Protein AF-A0A954Y787-F1 (afdb_monomer_lite)

Foldseek 3Di:
DPADDDPVLVVVLVVLLVLLVVQLQVCQVVCVVVVDDSCRSCVSCVVVQVLQACPDVVVVHVNHDVRSVVSSLVSNCVRHVRSSVVSVVSCVVVVCVRDPDNPLVVLLVVLVVQLVVLVVVCVVCDPVLVDPVDCSVVSNVVSVVSQVPPVHSVLSVVQVVCVVVVHDSPD

Radius of gyration: 19.46 Å; chains: 1; bounding box: 50×47×38 Å

Structure (mmCIF, N/CA/C/O backbone):
data_AF-A0A954Y787-F1
#
_entry.id   AF-A0A954Y787-F1
#
loop_
_atom_site.group_PDB
_atom_site.id
_atom_site.type_symbol
_atom_site.label_atom_id
_atom_site.label_alt_id
_atom_site.label_comp_id
_atom_site.label_asym_id
_atom_site.label_entity_id
_atom_site.label_seq_id
_atom_site.pdbx_PDB_ins_code
_atom_site.Cartn_x
_atom_site.Cartn_y
_atom_site.Cartn_z
_atom_site.occupancy
_atom_site.B_iso_or_equiv
_atom_site.auth_seq_id
_atom_site.auth_comp_id
_atom_site.auth_asym_id
_atom_site.auth_atom_id
_atom_site.pdbx_PDB_model_num
ATOM 1 N N . MET A 1 1 ? 2.857 -22.193 7.323 1.00 50.22 1 MET A N 1
ATOM 2 C CA . MET A 1 1 ? 1.969 -21.018 7.453 1.00 50.22 1 MET A CA 1
ATOM 3 C C . MET A 1 1 ? 2.844 -19.819 7.802 1.00 50.22 1 MET A C 1
ATOM 5 O O . MET A 1 1 ? 3.524 -19.881 8.818 1.00 50.22 1 MET A O 1
ATOM 9 N N . LEU A 1 2 ? 2.935 -18.809 6.926 1.00 75.19 2 LEU A N 1
ATOM 10 C CA . LEU A 1 2 ? 3.875 -17.676 7.073 1.00 75.19 2 LEU A CA 1
ATOM 11 C C . LEU A 1 2 ? 3.546 -16.753 8.261 1.00 75.19 2 LEU A C 1
ATOM 13 O O . LEU A 1 2 ? 4.434 -16.097 8.799 1.00 75.19 2 LEU A O 1
ATOM 17 N N . TYR A 1 3 ? 2.294 -16.756 8.721 1.00 86.50 3 TYR A N 1
ATOM 18 C CA . TYR A 1 3 ? 1.813 -15.914 9.813 1.00 86.50 3 TYR A CA 1
ATOM 19 C C . TYR A 1 3 ? 1.244 -16.779 10.942 1.00 86.50 3 TYR A C 1
ATOM 21 O O . TYR A 1 3 ? 0.496 -17.719 10.685 1.00 86.50 3 TYR A O 1
ATOM 29 N N . ARG A 1 4 ? 1.591 -16.459 12.194 1.00 91.12 4 ARG A N 1
ATOM 30 C CA . ARG A 1 4 ? 0.893 -16.973 13.383 1.00 91.12 4 ARG A CA 1
ATOM 31 C C . ARG A 1 4 ? -0.220 -15.988 13.723 1.00 91.12 4 ARG A C 1
ATOM 33 O O . ARG A 1 4 ? 0.092 -14.853 14.082 1.00 91.12 4 ARG A O 1
ATOM 40 N N . LEU A 1 5 ? -1.467 -16.415 13.554 1.00 94.06 5 LEU A N 1
ATOM 41 C CA . LEU A 1 5 ? -2.671 -15.601 13.719 1.00 94.06 5 LEU A CA 1
ATOM 42 C C . LEU A 1 5 ? -3.582 -16.229 14.779 1.00 94.06 5 LEU A C 1
ATOM 44 O O . LEU A 1 5 ? -3.581 -17.452 14.932 1.00 94.06 5 LEU A O 1
ATOM 48 N N . SER A 1 6 ? -4.339 -15.402 15.503 1.00 95.50 6 SER A N 1
ATOM 49 C CA . SER A 1 6 ? -5.490 -15.884 16.278 1.00 95.50 6 SER A CA 1
ATOM 50 C C . SER A 1 6 ? -6.622 -16.327 15.344 1.00 95.50 6 SER A C 1
ATOM 52 O O . SER A 1 6 ? -6.582 -16.056 14.144 1.00 95.50 6 SER A O 1
ATOM 54 N N . GLU A 1 7 ? -7.643 -16.980 15.893 1.00 94.38 7 GLU A N 1
ATOM 55 C CA . GLU A 1 7 ? -8.829 -17.408 15.140 1.00 94.38 7 GLU A CA 1
ATOM 56 C C . GLU A 1 7 ? -9.536 -16.215 14.471 1.00 94.38 7 GLU A C 1
ATOM 58 O O . GLU A 1 7 ? -9.658 -16.187 13.254 1.00 94.38 7 GLU A O 1
ATOM 63 N N . GLU A 1 8 ? -9.814 -15.142 15.220 1.00 93.12 8 GLU A N 1
ATOM 64 C CA . GLU A 1 8 ? -10.396 -13.894 14.687 1.00 93.12 8 GLU A CA 1
ATOM 65 C C . GLU A 1 8 ? -9.565 -13.276 13.539 1.00 93.12 8 GLU A C 1
ATOM 67 O O . GLU A 1 8 ? -10.086 -12.767 12.539 1.00 93.12 8 GLU A O 1
ATOM 72 N N . GLN A 1 9 ? -8.237 -13.317 13.661 1.00 95.56 9 GLN A N 1
ATOM 73 C CA . GLN A 1 9 ? -7.337 -12.808 12.626 1.00 95.56 9 GLN A CA 1
ATOM 74 C C . GLN A 1 9 ? -7.332 -13.713 11.390 1.00 95.56 9 GLN A C 1
ATOM 76 O O . GLN A 1 9 ? -7.243 -13.216 10.267 1.00 95.56 9 GLN A O 1
ATOM 81 N N . ALA A 1 10 ? -7.429 -15.029 11.584 1.00 95.69 10 ALA A N 1
ATOM 82 C CA . ALA A 1 10 ? -7.554 -15.990 10.498 1.00 95.69 10 ALA A CA 1
ATOM 83 C C . ALA A 1 10 ? -8.895 -15.832 9.766 1.00 95.69 10 ALA A C 1
ATOM 85 O O . ALA A 1 10 ? -8.898 -15.840 8.536 1.00 95.69 10 ALA A O 1
ATOM 86 N N . ASP A 1 11 ? -9.989 -15.576 10.486 1.00 96.81 11 ASP A N 1
ATOM 87 C CA . ASP A 1 11 ? -11.309 -15.299 9.907 1.00 96.81 11 ASP A CA 1
ATOM 88 C C . ASP A 1 11 ? -11.295 -14.038 9.041 1.00 96.81 11 ASP A C 1
ATOM 90 O O . ASP A 1 11 ? -11.878 -14.006 7.958 1.00 96.81 11 ASP A O 1
ATOM 94 N N . THR A 1 12 ? -10.553 -13.008 9.458 1.00 97.38 12 THR A N 1
ATOM 95 C CA . THR A 1 12 ? -10.358 -11.796 8.646 1.00 97.38 12 THR A CA 1
ATOM 96 C C . THR A 1 12 ? -9.675 -12.114 7.310 1.00 97.38 12 THR A C 1
ATOM 98 O O . THR A 1 12 ? -10.088 -11.611 6.263 1.00 97.38 12 THR A O 1
ATOM 101 N N . VAL A 1 13 ? -8.650 -12.973 7.318 1.00 97.75 13 VAL A N 1
ATOM 102 C CA . VAL A 1 13 ? -7.967 -13.418 6.089 1.00 97.75 13 VAL A CA 1
ATOM 103 C C . VAL A 1 13 ? -8.869 -14.333 5.255 1.00 97.75 13 VAL A C 1
ATOM 105 O O . VAL A 1 13 ? -8.866 -14.242 4.030 1.00 97.75 13 VAL A O 1
ATOM 108 N N . ALA A 1 14 ? -9.670 -15.189 5.891 1.00 97.81 14 ALA A N 1
ATOM 109 C CA . ALA A 1 14 ? -10.641 -16.037 5.206 1.00 97.81 14 ALA A CA 1
ATOM 110 C C . ALA A 1 14 ? -11.724 -15.202 4.506 1.00 97.81 14 ALA A C 1
ATOM 112 O O . ALA A 1 14 ? -12.057 -15.471 3.356 1.00 97.81 14 ALA A O 1
ATOM 113 N N . HIS A 1 15 ? -12.207 -14.136 5.141 1.00 98.25 15 HIS A N 1
ATOM 114 C CA . HIS A 1 15 ? -13.143 -13.209 4.514 1.00 98.25 15 HIS A CA 1
ATOM 115 C C . HIS A 1 15 ? -12.508 -12.491 3.311 1.00 98.25 15 HIS A C 1
ATOM 117 O O . HIS A 1 15 ? -13.131 -12.397 2.254 1.00 98.25 15 HIS A O 1
ATOM 123 N N . ALA A 1 16 ? -11.242 -12.066 3.421 1.00 98.31 16 ALA A N 1
ATOM 124 C CA . ALA A 1 16 ? -10.508 -11.497 2.289 1.00 98.31 16 ALA A CA 1
ATOM 125 C C . ALA A 1 16 ? -10.391 -12.491 1.123 1.00 98.31 16 ALA A C 1
ATOM 127 O O . ALA A 1 16 ? -10.577 -12.100 -0.026 1.00 98.31 16 ALA A O 1
ATOM 128 N N . ARG A 1 17 ? -10.130 -13.775 1.415 1.00 98.44 17 ARG A N 1
ATOM 129 C CA . ARG A 1 17 ? -10.080 -14.852 0.413 1.00 98.44 17 ARG A CA 1
ATOM 130 C C . ARG A 1 17 ? -11.394 -14.963 -0.354 1.00 98.44 17 ARG A C 1
ATOM 132 O O . ARG A 1 17 ? -11.355 -15.003 -1.575 1.00 98.44 17 ARG A O 1
ATOM 139 N N . VAL A 1 18 ? -12.534 -14.972 0.340 1.00 98.56 18 VAL A N 1
ATOM 140 C CA . VAL A 1 18 ? -13.854 -15.089 -0.305 1.00 98.56 18 VAL A CA 1
ATOM 141 C C . VAL A 1 18 ? -14.078 -13.952 -1.305 1.00 98.56 18 VAL A C 1
ATOM 143 O O . VAL A 1 18 ? -14.415 -14.211 -2.457 1.00 98.56 18 VAL A O 1
ATOM 146 N N . ILE A 1 19 ? -13.815 -12.703 -0.907 1.00 98.50 19 ILE A N 1
ATOM 147 C CA . ILE A 1 19 ? -13.937 -11.540 -1.805 1.00 98.50 19 ILE A CA 1
ATOM 148 C C . ILE A 1 19 ? -12.930 -11.633 -2.956 1.00 98.50 19 ILE A C 1
ATOM 150 O O . ILE A 1 19 ? -13.239 -11.298 -4.100 1.00 98.50 19 ILE A O 1
ATOM 154 N N . ALA A 1 20 ? -11.713 -12.093 -2.671 1.00 98.25 20 ALA A N 1
ATOM 155 C CA . ALA A 1 20 ? -10.676 -12.213 -3.678 1.00 98.25 20 ALA A CA 1
ATOM 156 C C . ALA A 1 20 ? -11.019 -13.257 -4.752 1.00 98.25 20 ALA A C 1
ATOM 158 O O . ALA A 1 20 ? -10.850 -12.986 -5.938 1.00 98.25 20 ALA A O 1
ATOM 159 N N . GLU A 1 21 ? -11.564 -14.404 -4.358 1.00 98.25 21 GLU A N 1
ATOM 160 C CA . GLU A 1 21 ? -12.013 -15.457 -5.273 1.00 98.25 21 GLU A CA 1
ATOM 161 C C . GLU A 1 21 ? -13.240 -15.024 -6.087 1.00 98.25 21 GLU A C 1
ATOM 163 O O . GLU A 1 21 ? -13.310 -15.288 -7.286 1.00 98.25 21 GLU A O 1
ATOM 168 N N . GLN A 1 22 ? -14.195 -14.338 -5.455 1.00 97.94 22 GLN A N 1
ATOM 169 C CA . GLN A 1 22 ? -15.462 -13.961 -6.088 1.00 97.94 22 GLN A CA 1
ATOM 170 C C . GLN A 1 22 ? -15.366 -12.713 -6.970 1.00 97.94 22 GLN A C 1
A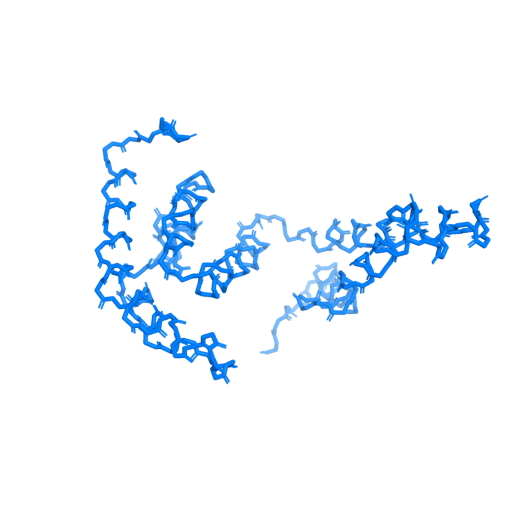TOM 172 O O . GLN A 1 22 ? -16.103 -12.613 -7.948 1.00 97.94 22 GLN A O 1
ATOM 177 N N . THR A 1 23 ? -14.469 -11.778 -6.646 1.00 98.06 23 THR A N 1
ATOM 178 C CA . THR A 1 23 ? -14.400 -10.469 -7.311 1.00 98.06 23 THR A CA 1
ATOM 179 C C . THR A 1 23 ? -13.030 -10.212 -7.928 1.00 98.06 23 THR A C 1
ATOM 181 O O . THR A 1 23 ? -12.934 -9.978 -9.133 1.00 98.06 23 THR A O 1
ATOM 184 N N . LEU A 1 24 ? -11.944 -10.273 -7.146 1.00 98.19 24 LEU A N 1
ATOM 185 C CA . LEU A 1 24 ? -10.611 -9.905 -7.651 1.00 98.19 24 LEU A CA 1
ATOM 186 C C . LEU A 1 24 ? -10.168 -10.832 -8.785 1.00 98.19 24 LEU A C 1
ATOM 188 O O . LEU A 1 24 ? -9.718 -10.352 -9.822 1.00 98.19 24 LEU A O 1
ATOM 192 N N . ALA A 1 25 ? -10.303 -12.146 -8.598 1.00 97.94 25 ALA A N 1
ATOM 193 C CA . ALA A 1 25 ? -9.901 -13.145 -9.582 1.00 97.94 25 ALA A CA 1
ATOM 194 C C . ALA A 1 25 ? -10.709 -13.035 -10.885 1.00 97.94 25 ALA A C 1
ATOM 196 O O . ALA A 1 25 ? -10.154 -13.231 -11.964 1.00 97.94 25 ALA A O 1
ATOM 197 N N . VAL A 1 26 ? -11.995 -12.677 -10.794 1.00 97.94 26 VAL A N 1
ATOM 198 C CA . VAL A 1 26 ? -12.887 -12.518 -11.954 1.00 97.94 26 VAL A CA 1
ATOM 199 C C . VAL A 1 26 ? -12.438 -11.361 -12.849 1.00 97.94 26 VAL A C 1
ATOM 201 O O . VAL A 1 26 ? -12.456 -11.486 -14.073 1.00 97.94 26 VAL A O 1
ATOM 204 N N . HIS A 1 27 ? -11.994 -10.251 -12.255 1.00 96.75 27 HIS A N 1
ATOM 205 C CA . HIS A 1 27 ? -11.636 -9.037 -12.995 1.00 96.75 27 HIS A CA 1
ATOM 206 C C . HIS A 1 27 ? -10.127 -8.878 -13.258 1.00 96.75 27 HIS A C 1
ATOM 208 O O . HIS A 1 27 ? -9.740 -8.031 -14.063 1.00 96.75 27 HIS A O 1
ATOM 214 N N . SER A 1 28 ? -9.259 -9.683 -12.629 1.00 97.31 28 SER A N 1
ATOM 215 C CA . SER A 1 28 ? -7.798 -9.477 -12.631 1.00 97.31 28 SER A CA 1
ATOM 216 C C . SER A 1 28 ? -7.171 -9.442 -14.026 1.00 97.31 28 SER A C 1
ATOM 218 O O . SER A 1 28 ? -6.360 -8.560 -14.305 1.00 97.31 28 SER A O 1
ATOM 220 N N . HIS A 1 29 ? -7.561 -10.359 -14.913 1.00 97.06 29 HIS A N 1
ATOM 221 C CA . HIS A 1 29 ? -7.020 -10.428 -16.272 1.00 97.06 29 HIS A CA 1
ATOM 222 C C . HIS A 1 29 ? -7.424 -9.213 -17.117 1.00 97.06 29 HIS A C 1
ATOM 224 O O . HIS A 1 29 ? -6.622 -8.693 -17.888 1.00 97.06 29 HIS A O 1
ATOM 230 N N . ASP A 1 30 ? -8.669 -8.758 -16.982 1.00 96.94 30 ASP A N 1
ATOM 231 C CA . ASP A 1 30 ? -9.160 -7.579 -17.693 1.00 96.94 30 ASP A CA 1
ATOM 232 C C . ASP A 1 30 ? -8.456 -6.303 -17.213 1.00 96.94 30 ASP A C 1
ATOM 234 O O . ASP A 1 30 ? -7.964 -5.518 -18.022 1.00 96.94 30 ASP A O 1
ATOM 238 N N . VAL A 1 31 ? -8.329 -6.152 -15.893 1.00 96.75 31 VAL A N 1
ATOM 239 C CA . VAL A 1 31 ? -7.604 -5.055 -15.240 1.00 96.75 31 VAL A CA 1
ATOM 240 C C . VAL A 1 31 ? -6.159 -4.974 -15.726 1.00 96.75 31 VAL A C 1
ATOM 242 O O . VAL A 1 31 ? -5.711 -3.897 -16.113 1.00 96.75 31 VAL A O 1
ATOM 245 N N . ASP A 1 32 ? -5.446 -6.102 -15.743 1.00 95.62 32 ASP A N 1
ATOM 246 C CA . ASP A 1 32 ? -4.055 -6.165 -16.201 1.00 95.62 32 ASP A CA 1
ATOM 247 C C . ASP A 1 32 ? -3.937 -5.833 -17.693 1.00 95.62 32 ASP A C 1
ATOM 249 O O . ASP A 1 32 ? -3.195 -4.932 -18.084 1.00 95.62 32 ASP A O 1
ATOM 253 N N . ARG A 1 33 ? -4.746 -6.494 -18.530 1.00 96.50 33 ARG A N 1
ATOM 254 C CA . ARG A 1 33 ? -4.707 -6.323 -19.985 1.00 96.50 33 ARG A CA 1
ATOM 255 C C . ARG A 1 33 ? -5.035 -4.895 -20.419 1.00 96.50 33 ARG A C 1
ATOM 257 O O . ARG A 1 33 ? -4.468 -4.422 -21.403 1.00 96.50 33 ARG A O 1
ATOM 264 N N . GLN A 1 34 ? -5.977 -4.241 -19.744 1.00 96.25 34 GLN A N 1
ATOM 265 C CA . GLN A 1 34 ? -6.428 -2.893 -20.095 1.00 96.25 34 GLN A CA 1
ATOM 266 C C . GLN A 1 34 ? -5.692 -1.785 -19.331 1.00 96.25 34 GLN A C 1
ATOM 268 O O . GLN A 1 34 ? -5.824 -0.618 -19.693 1.00 96.25 34 GLN A O 1
ATOM 273 N N . GLY A 1 35 ? -4.938 -2.115 -18.277 1.00 94.12 35 GLY A N 1
ATOM 274 C CA . GLY A 1 35 ? -4.288 -1.126 -17.416 1.00 94.12 35 GLY A CA 1
ATOM 275 C C . GLY A 1 35 ? -5.276 -0.191 -16.709 1.00 94.12 35 GLY A C 1
ATOM 276 O O . GLY A 1 35 ? -4.947 0.966 -16.448 1.00 94.12 35 GLY A O 1
ATOM 277 N N . ARG A 1 36 ? -6.499 -0.661 -16.438 1.00 96.19 36 ARG A N 1
ATOM 278 C CA . ARG A 1 36 ? -7.554 0.138 -15.796 1.00 96.19 36 ARG A CA 1
ATOM 279 C C . ARG A 1 36 ? -7.533 -0.008 -14.276 1.00 96.19 36 ARG A C 1
ATOM 281 O O . ARG A 1 36 ? -6.997 -0.972 -13.737 1.00 96.19 36 ARG A O 1
ATOM 288 N N . PHE A 1 37 ? -8.168 0.926 -13.577 1.00 96.88 37 PHE A N 1
ATOM 289 C CA . PHE A 1 37 ? -8.358 0.814 -12.133 1.00 96.88 37 PHE A CA 1
ATOM 290 C C . PHE A 1 37 ? -9.395 -0.287 -11.798 1.00 96.88 37 PHE A C 1
ATOM 292 O O . PHE A 1 37 ? -10.429 -0.364 -12.471 1.00 96.88 37 PHE A O 1
ATOM 299 N N . PRO A 1 38 ? -9.143 -1.158 -10.798 1.00 97.44 38 PRO A N 1
ATOM 300 C CA . PRO A 1 38 ? -10.040 -2.256 -10.432 1.00 97.44 38 PRO A CA 1
ATOM 301 C C . PRO A 1 38 ? -11.153 -1.784 -9.479 1.00 97.44 38 PRO A C 1
ATOM 303 O O . PRO A 1 38 ? -11.176 -2.159 -8.303 1.00 97.44 38 PRO A O 1
ATOM 306 N N . GLU A 1 39 ? -12.065 -0.945 -9.975 1.00 98.00 39 GLU A N 1
ATOM 307 C CA . GLU A 1 39 ? -13.175 -0.364 -9.197 1.00 98.00 39 GLU A CA 1
ATOM 308 C C . GLU A 1 39 ? -14.007 -1.426 -8.473 1.00 98.00 39 GLU A C 1
ATOM 310 O O . GLU A 1 39 ? -14.332 -1.265 -7.300 1.00 98.00 39 GLU A O 1
ATOM 315 N N . GLU A 1 40 ? -14.278 -2.549 -9.136 1.00 98.00 40 GLU A N 1
ATOM 316 C CA . GLU A 1 40 ? -15.079 -3.652 -8.606 1.00 98.00 40 GLU A CA 1
ATOM 317 C C . GLU A 1 40 ? -14.404 -4.292 -7.387 1.00 98.00 40 GLU A C 1
ATOM 319 O O . GLU A 1 40 ? -15.038 -4.578 -6.372 1.00 98.00 40 GLU A O 1
ATOM 324 N N . SER A 1 41 ? -13.085 -4.480 -7.472 1.00 98.00 41 SER A N 1
ATOM 325 C CA . SER A 1 41 ? -12.297 -5.097 -6.403 1.00 98.00 41 SER A CA 1
ATOM 326 C C . SER A 1 41 ? -12.132 -4.158 -5.214 1.00 98.00 41 SER A C 1
ATOM 328 O O . SER A 1 41 ? -12.268 -4.577 -4.064 1.00 98.00 41 SER A O 1
ATOM 330 N N . VAL A 1 42 ? -11.840 -2.883 -5.487 1.00 97.88 42 VAL A N 1
ATOM 331 C CA . VAL A 1 42 ? -11.661 -1.863 -4.448 1.00 97.88 42 VAL A CA 1
ATOM 332 C C . VAL A 1 42 ? -12.986 -1.566 -3.751 1.00 97.88 42 VAL A C 1
ATOM 334 O O . VAL A 1 42 ? -13.000 -1.488 -2.525 1.00 97.88 42 VAL A O 1
ATOM 337 N N . GLY A 1 43 ? -14.088 -1.478 -4.500 1.00 98.12 43 GLY A N 1
ATOM 338 C CA . GLY A 1 43 ? -15.436 -1.315 -3.959 1.00 98.12 43 GLY A CA 1
ATOM 339 C C . GLY A 1 43 ? -15.815 -2.460 -3.024 1.00 98.12 43 GLY A C 1
ATOM 340 O O . GLY A 1 43 ? -16.097 -2.219 -1.855 1.00 98.12 43 GLY A O 1
ATOM 341 N N . ALA A 1 44 ? -15.692 -3.712 -3.481 1.00 98.25 44 ALA A N 1
ATOM 342 C CA . ALA A 1 44 ? -16.043 -4.880 -2.668 1.00 98.25 44 ALA A CA 1
ATOM 343 C C . ALA A 1 44 ? -15.229 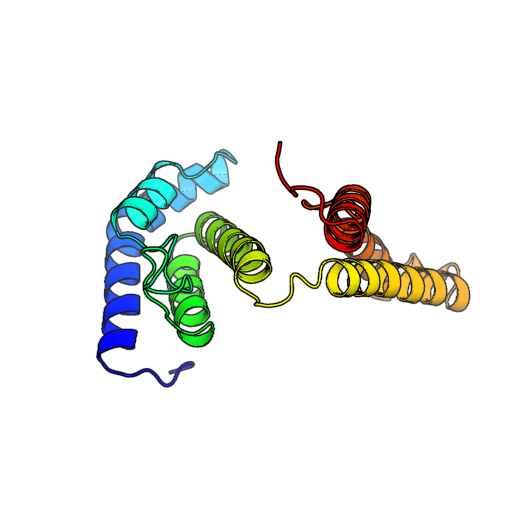-4.977 -1.362 1.00 98.25 44 ALA A C 1
ATOM 345 O O . ALA A 1 44 ? -15.767 -5.279 -0.296 1.00 98.25 44 ALA A O 1
ATOM 346 N N . LEU A 1 45 ? -13.923 -4.695 -1.420 1.00 98.19 45 LEU A N 1
ATOM 347 C CA . LEU A 1 45 ? -13.075 -4.664 -0.226 1.00 98.19 45 LEU A CA 1
ATOM 348 C C . LEU A 1 45 ? -13.406 -3.472 0.688 1.00 98.19 45 LEU A C 1
ATOM 350 O O . LEU A 1 45 ? -13.353 -3.602 1.915 1.00 98.19 45 LEU A O 1
ATOM 354 N N . GLY A 1 46 ? -13.752 -2.322 0.108 1.00 96.88 46 GLY A N 1
ATOM 355 C CA . GLY A 1 46 ? -14.208 -1.135 0.827 1.00 96.88 46 GLY A CA 1
ATOM 356 C C . GLY A 1 46 ? -15.486 -1.399 1.618 1.00 96.88 46 GLY A C 1
ATOM 357 O O . GLY A 1 46 ? -15.497 -1.179 2.830 1.00 96.88 46 GLY A O 1
ATOM 358 N N . ASP A 1 47 ? -16.500 -1.968 0.967 1.00 97.44 47 ASP A N 1
ATOM 359 C CA . ASP A 1 47 ? -17.793 -2.319 1.568 1.00 97.44 47 ASP A CA 1
ATOM 360 C C . ASP A 1 47 ? -17.643 -3.344 2.706 1.00 97.44 47 ASP A C 1
ATOM 362 O O . ASP A 1 47 ? -18.332 -3.271 3.723 1.00 97.44 47 ASP A O 1
ATOM 366 N N . ALA A 1 48 ? -16.678 -4.263 2.596 1.00 97.19 48 ALA A N 1
ATOM 367 C CA . ALA A 1 48 ? -16.343 -5.228 3.649 1.00 97.19 48 ALA A CA 1
ATOM 368 C C . ALA A 1 48 ? -15.448 -4.654 4.779 1.00 97.19 48 ALA A C 1
ATOM 370 O O . ALA A 1 48 ? -15.062 -5.353 5.734 1.00 97.19 48 ALA A O 1
ATOM 371 N N . GLY A 1 49 ? -15.108 -3.364 4.703 1.00 95.75 49 GLY A N 1
ATOM 372 C CA . GLY A 1 49 ? -14.363 -2.636 5.727 1.00 95.75 49 GLY A CA 1
ATOM 373 C C . GLY A 1 49 ? -12.866 -2.942 5.749 1.00 95.75 49 GLY A C 1
ATOM 374 O O . GLY A 1 49 ? -12.226 -2.790 6.794 1.00 95.75 49 GLY A O 1
ATOM 375 N N . PHE A 1 50 ? -12.282 -3.389 4.634 1.00 97.38 50 PHE A N 1
ATOM 376 C CA . PHE A 1 50 ? -10.840 -3.634 4.561 1.00 97.38 50 PHE A CA 1
ATOM 377 C C . PHE A 1 50 ? -10.033 -2.329 4.536 1.00 97.38 50 PHE A C 1
ATOM 379 O O . PHE A 1 50 ? -8.923 -2.303 5.061 1.00 97.38 50 PHE A O 1
ATOM 386 N N . CYS A 1 51 ? -10.584 -1.206 4.067 1.00 95.25 51 CYS A N 1
ATOM 387 C CA . CYS A 1 51 ? -9.879 0.086 4.079 1.00 95.25 51 CYS A CA 1
ATOM 388 C C . CYS A 1 51 ? -9.453 0.545 5.489 1.00 95.25 51 CYS A C 1
ATOM 390 O O . CYS A 1 51 ? -8.495 1.302 5.626 1.00 95.25 51 CYS A O 1
ATOM 392 N N . GLY A 1 52 ? -10.135 0.078 6.538 1.00 93.62 52 GLY A N 1
ATOM 393 C CA . GLY A 1 52 ? -9.902 0.485 7.924 1.00 93.62 52 GLY A CA 1
ATOM 394 C C . GLY A 1 52 ? -9.256 -0.575 8.816 1.00 93.62 52 GLY A C 1
ATOM 395 O O . GLY A 1 52 ? -9.382 -0.463 10.035 1.00 93.62 52 GLY A O 1
ATOM 396 N N . LEU A 1 53 ? -8.607 -1.616 8.268 1.00 94.94 53 LEU A N 1
ATOM 397 C CA . LEU A 1 53 ? -8.117 -2.737 9.089 1.00 94.94 53 LEU A CA 1
ATOM 398 C C . LEU A 1 53 ? -7.217 -2.294 10.250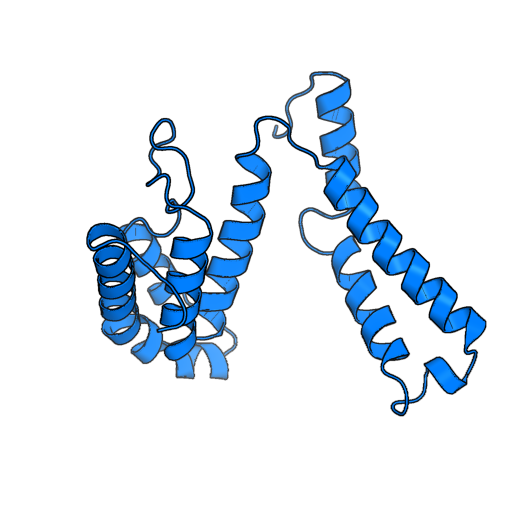 1.00 94.94 53 LEU A C 1
ATOM 400 O O . LEU A 1 53 ? -7.437 -2.732 11.371 1.00 94.94 53 LEU A O 1
ATOM 404 N N . ASN A 1 54 ? -6.226 -1.440 9.997 1.00 92.06 54 ASN A N 1
ATOM 405 C CA . ASN A 1 54 ? -5.257 -0.980 10.998 1.00 92.06 54 ASN A CA 1
ATOM 406 C C . ASN A 1 54 ? -5.609 0.372 11.638 1.00 92.06 54 ASN A C 1
ATOM 408 O O . ASN A 1 54 ? -4.826 0.880 12.435 1.00 92.06 54 ASN A O 1
ATOM 412 N N . ILE A 1 55 ? -6.756 0.957 11.291 1.00 91.81 55 ILE A N 1
ATOM 413 C CA . ILE A 1 55 ? -7.255 2.198 11.894 1.00 91.81 55 ILE A CA 1
ATOM 414 C C . ILE A 1 55 ? -7.767 1.894 13.317 1.00 91.81 55 ILE A C 1
ATOM 416 O O . ILE A 1 55 ? -8.440 0.875 13.491 1.00 91.81 55 ILE A O 1
ATOM 420 N N . PRO A 1 56 ? -7.501 2.748 14.326 1.00 90.62 56 PRO A N 1
ATOM 421 C CA . PRO A 1 56 ? -8.052 2.605 15.671 1.00 90.62 56 PRO A CA 1
ATOM 422 C C . PRO A 1 56 ? -9.575 2.483 15.689 1.00 90.62 56 PRO A C 1
ATOM 424 O O . PRO A 1 56 ? -10.276 3.139 14.910 1.00 90.62 56 PRO A O 1
ATOM 427 N N . LYS A 1 57 ? -10.110 1.705 16.634 1.00 91.88 57 LYS A N 1
ATOM 428 C CA . LYS A 1 57 ? -11.569 1.543 16.785 1.00 91.88 57 LYS A CA 1
ATOM 429 C C . LYS A 1 57 ? -12.267 2.866 17.111 1.00 91.88 57 LYS A C 1
ATOM 431 O O . LYS A 1 57 ? -13.389 3.088 16.668 1.00 91.88 57 LYS A O 1
ATOM 436 N N . SER A 1 58 ? -11.585 3.774 17.813 1.00 90.44 58 SER A N 1
ATOM 437 C CA . SER A 1 58 ? -12.067 5.133 18.110 1.00 90.44 58 SER A CA 1
ATOM 438 C C . SER A 1 58 ? -12.326 5.989 16.865 1.00 90.44 58 SER A C 1
ATOM 440 O O . SER A 1 58 ? -13.092 6.944 16.936 1.00 90.44 58 SER A O 1
ATOM 442 N N . LEU A 1 59 ? -11.718 5.635 15.730 1.00 88.50 59 LEU A N 1
ATOM 443 C CA . LEU A 1 59 ? -11.891 6.290 14.433 1.00 88.50 59 LEU A CA 1
ATOM 444 C C . LEU A 1 59 ? -12.740 5.445 13.463 1.00 88.50 59 LEU A C 1
ATOM 446 O O . LEU A 1 59 ? -12.758 5.715 12.266 1.00 88.50 59 LEU A O 1
ATOM 450 N N . GLY A 1 60 ? -13.420 4.404 13.961 1.00 88.88 60 GLY A N 1
ATOM 451 C CA . GLY A 1 60 ? -14.263 3.513 13.155 1.00 88.88 60 GLY A CA 1
ATOM 452 C C . GLY A 1 60 ? -13.510 2.394 12.425 1.00 88.88 60 GLY A C 1
ATOM 453 O O . GLY A 1 60 ? -14.076 1.750 11.545 1.00 88.88 60 GLY A O 1
ATOM 454 N N . GLY A 1 61 ? -12.240 2.156 12.764 1.00 92.31 61 GLY A N 1
ATOM 455 C CA . GLY A 1 61 ? -11.438 1.070 12.201 1.00 92.31 61 GLY A CA 1
ATOM 456 C C . GLY A 1 61 ? -11.539 -0.258 12.950 1.00 92.31 61 GLY A C 1
ATOM 457 O O . GLY A 1 61 ? -12.309 -0.406 13.899 1.00 92.31 61 GLY A O 1
ATOM 458 N N . LYS A 1 62 ? -10.728 -1.242 12.533 1.00 93.12 62 LYS A N 1
ATOM 459 C CA . LYS A 1 62 ? -10.674 -2.578 13.163 1.00 93.12 62 LYS A CA 1
ATOM 460 C C . LYS A 1 62 ? -9.487 -2.781 14.114 1.00 93.12 62 LYS A C 1
ATOM 462 O O . LYS A 1 62 ? -9.465 -3.781 14.825 1.00 93.12 62 LYS A O 1
ATOM 467 N N . GLU A 1 63 ? -8.542 -1.841 14.166 1.00 92.38 63 GLU A N 1
ATOM 468 C CA . GLU A 1 63 ? -7.371 -1.832 15.062 1.00 92.38 63 GLU A CA 1
ATOM 469 C C . GLU A 1 63 ? -6.506 -3.105 14.983 1.00 92.38 63 GLU A C 1
ATOM 471 O O . GLU A 1 63 ? -5.884 -3.554 15.945 1.00 92.38 63 GLU A O 1
ATOM 476 N N . MET A 1 64 ? -6.453 -3.710 13.799 1.00 93.50 64 MET A N 1
ATOM 477 C CA . MET A 1 64 ? -5.646 -4.891 13.528 1.00 93.50 64 MET A CA 1
ATOM 478 C C . MET A 1 64 ? -4.176 -4.515 13.327 1.00 93.50 64 MET A C 1
ATOM 480 O O . MET A 1 64 ? -3.830 -3.492 12.735 1.00 93.50 64 MET A O 1
ATOM 484 N N . SER A 1 65 ? -3.277 -5.389 13.778 1.00 92.19 65 SER A N 1
ATOM 485 C CA . SER A 1 65 ? -1.836 -5.182 13.599 1.00 92.19 65 SER A CA 1
ATOM 486 C C . SER A 1 65 ? -1.407 -5.252 12.126 1.00 92.19 65 SER A C 1
ATOM 488 O O . SER A 1 65 ? -2.021 -5.946 11.311 1.00 92.19 65 SER A O 1
ATOM 490 N N . LEU A 1 66 ? -0.261 -4.642 11.798 1.00 90.94 66 LEU A N 1
ATOM 491 C CA . LEU A 1 66 ? 0.342 -4.733 10.458 1.00 90.94 66 LEU A CA 1
ATOM 492 C C . LEU A 1 66 ? 0.639 -6.178 10.016 1.00 90.94 66 LEU A C 1
ATOM 494 O O . LEU A 1 66 ? 0.724 -6.448 8.823 1.00 90.94 66 LEU A O 1
ATOM 498 N N . ARG A 1 67 ? 0.756 -7.127 10.956 1.00 93.94 67 ARG A N 1
ATOM 499 C CA . ARG A 1 67 ? 0.893 -8.557 10.640 1.00 93.94 67 ARG A CA 1
ATOM 500 C C . ARG A 1 67 ? -0.356 -9.109 9.952 1.00 93.94 67 ARG A C 1
ATOM 502 O O . ARG A 1 67 ? -0.228 -9.897 9.022 1.00 93.94 67 ARG A O 1
ATOM 509 N N . VAL A 1 68 ? -1.540 -8.705 10.411 1.00 95.88 68 VAL A N 1
ATOM 510 C CA . VAL A 1 68 ? -2.822 -9.119 9.821 1.00 95.88 68 VAL A CA 1
ATOM 511 C C . VAL A 1 68 ? -2.997 -8.451 8.462 1.00 95.88 68 VAL A C 1
ATOM 513 O O . VAL A 1 68 ? -3.341 -9.123 7.499 1.00 95.88 68 VAL A O 1
ATOM 516 N N . VAL A 1 69 ? -2.667 -7.158 8.365 1.00 95.69 69 VAL A N 1
ATOM 517 C CA . VAL A 1 69 ? -2.655 -6.422 7.091 1.00 95.69 69 VAL A CA 1
ATOM 518 C C . VAL A 1 69 ? -1.767 -7.118 6.059 1.00 95.69 69 VAL A C 1
ATOM 520 O O . VAL A 1 69 ? -2.217 -7.363 4.945 1.00 95.69 69 VAL A O 1
ATOM 523 N N . ALA A 1 70 ? -0.543 -7.503 6.432 1.00 96.00 70 ALA A N 1
ATOM 524 C CA . ALA A 1 70 ? 0.358 -8.232 5.543 1.00 96.00 70 ALA A CA 1
ATOM 525 C C . ALA A 1 70 ? -0.237 -9.576 5.090 1.00 96.00 70 ALA A C 1
ATOM 527 O O . ALA A 1 70 ? -0.194 -9.889 3.907 1.00 96.00 70 ALA A O 1
ATOM 528 N N . ALA A 1 71 ? -0.848 -10.338 6.003 1.00 97.50 71 ALA A N 1
ATOM 529 C CA . ALA A 1 71 ? -1.492 -11.606 5.661 1.00 97.50 71 ALA A CA 1
ATOM 530 C C . ALA A 1 71 ? -2.682 -11.434 4.698 1.00 97.50 71 ALA A C 1
ATOM 532 O O . ALA A 1 71 ? -2.881 -12.269 3.817 1.00 97.50 71 ALA A O 1
ATOM 533 N N . VAL A 1 72 ? -3.455 -10.354 4.850 1.00 97.94 72 VAL A N 1
ATOM 534 C CA . VAL A 1 72 ? -4.536 -9.995 3.924 1.00 97.94 72 VAL A CA 1
ATOM 535 C C . VAL A 1 72 ? -3.968 -9.603 2.564 1.00 97.94 72 VAL A C 1
ATOM 537 O O . VAL A 1 72 ? -4.417 -10.147 1.564 1.00 97.94 72 VAL A O 1
ATOM 540 N N . ILE A 1 73 ? -2.960 -8.728 2.505 1.00 97.94 73 ILE A N 1
ATOM 541 C CA . ILE A 1 73 ? -2.310 -8.331 1.244 1.00 97.94 73 ILE A CA 1
ATOM 542 C C . ILE A 1 73 ? -1.778 -9.558 0.495 1.00 97.94 73 ILE A C 1
ATOM 544 O O . ILE A 1 73 ? -2.035 -9.694 -0.699 1.00 97.94 73 ILE A O 1
ATOM 548 N N . ASP A 1 74 ? -1.098 -10.469 1.194 1.00 97.75 74 ASP A N 1
ATOM 549 C CA . ASP A 1 74 ? -0.607 -11.731 0.632 1.00 97.75 74 ASP A CA 1
ATOM 550 C C . ASP A 1 74 ? -1.742 -12.591 0.063 1.00 97.75 74 ASP A C 1
ATOM 552 O O . ASP A 1 74 ? -1.571 -13.243 -0.967 1.00 97.75 74 ASP A O 1
ATOM 556 N N . GLU A 1 75 ? -2.904 -12.611 0.723 1.00 98.00 75 GLU A N 1
ATOM 557 C CA . GLU A 1 75 ? 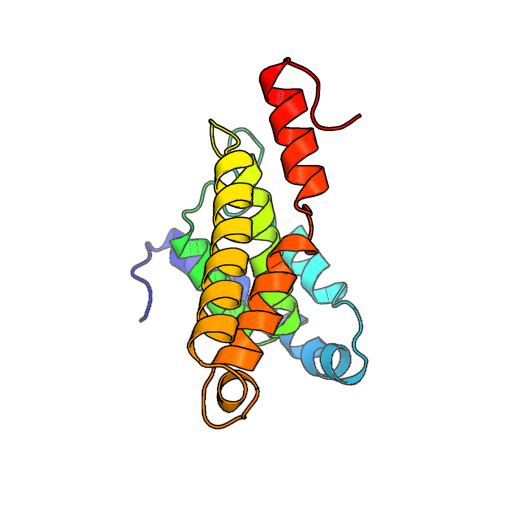-4.085 -13.293 0.199 1.00 98.00 75 GLU A CA 1
ATOM 558 C C . GLU A 1 75 ? -4.605 -12.619 -1.069 1.00 98.00 75 GLU A C 1
ATOM 560 O O . GLU A 1 75 ? -4.771 -13.300 -2.076 1.00 98.00 75 GLU A O 1
ATOM 565 N N . LEU A 1 76 ? -4.802 -11.299 -1.064 1.00 98.38 76 LEU A N 1
ATOM 566 C CA . LEU A 1 76 ? -5.274 -10.561 -2.241 1.00 98.38 76 LEU A CA 1
ATOM 567 C C . LEU A 1 76 ? -4.320 -10.737 -3.434 1.00 98.38 76 LEU A C 1
ATOM 569 O O . LEU A 1 76 ? -4.766 -10.911 -4.570 1.00 98.38 76 LEU A O 1
ATOM 573 N N . ALA A 1 77 ? -3.009 -10.746 -3.174 1.00 97.88 77 ALA A N 1
ATOM 574 C CA . ALA A 1 77 ? -1.968 -10.874 -4.190 1.00 97.88 77 ALA A CA 1
ATOM 575 C C . ALA A 1 77 ? -2.004 -12.221 -4.925 1.00 97.88 77 ALA A C 1
ATOM 577 O O . ALA A 1 77 ? -1.568 -12.285 -6.074 1.00 97.88 77 ALA A O 1
ATOM 578 N N . ARG A 1 78 ? -2.559 -13.279 -4.310 1.00 97.38 78 ARG A N 1
ATOM 579 C CA . ARG A 1 78 ? -2.781 -14.569 -4.987 1.00 97.38 78 ARG A CA 1
ATOM 580 C C . ARG A 1 78 ? -3.796 -14.480 -6.130 1.00 97.38 78 ARG A C 1
ATOM 582 O O . ARG A 1 78 ? -3.758 -15.327 -7.015 1.00 97.38 78 ARG A O 1
ATOM 589 N N . HIS A 1 79 ? -4.675 -13.476 -6.114 1.00 97.94 79 HIS A N 1
ATOM 590 C CA . HIS A 1 79 ? -5.802 -13.353 -7.046 1.00 97.94 79 HIS A CA 1
ATOM 591 C C . HIS A 1 79 ? -5.681 -12.138 -7.971 1.00 97.94 79 HIS A C 1
ATOM 593 O O . HIS A 1 79 ? -6.022 -12.221 -9.149 1.00 97.94 79 HIS A O 1
ATOM 599 N N . CYS A 1 80 ? -5.177 -11.006 -7.465 1.00 97.56 80 CYS A N 1
ATOM 600 C CA . CYS A 1 80 ? -4.929 -9.801 -8.257 1.00 97.56 80 CYS A CA 1
ATOM 601 C C . CYS A 1 80 ? -3.794 -8.953 -7.658 1.00 97.56 80 CYS A C 1
ATOM 603 O O . CYS A 1 80 ? -3.974 -8.265 -6.649 1.00 97.56 80 CYS A O 1
ATOM 605 N N . ALA A 1 81 ? -2.634 -8.943 -8.324 1.00 95.75 81 ALA A N 1
ATOM 606 C CA . ALA A 1 81 ? -1.467 -8.173 -7.889 1.00 95.75 81 ALA A CA 1
ATOM 607 C C . ALA A 1 81 ? -1.720 -6.653 -7.874 1.00 95.75 81 ALA A C 1
ATOM 609 O O . ALA A 1 81 ? -1.294 -5.975 -6.939 1.00 95.75 81 ALA A O 1
ATOM 610 N N . SER A 1 82 ? -2.453 -6.119 -8.859 1.00 95.94 82 SER A N 1
ATOM 611 C CA . SER A 1 82 ? -2.785 -4.688 -8.932 1.00 95.94 82 SER A CA 1
ATOM 612 C C . SER A 1 82 ? -3.614 -4.237 -7.729 1.00 95.94 82 SER A C 1
ATOM 614 O O . SER A 1 82 ? -3.260 -3.262 -7.068 1.00 95.94 82 SER A O 1
ATOM 616 N N . THR A 1 83 ? -4.663 -4.986 -7.377 1.00 97.62 83 THR A N 1
ATOM 617 C CA . THR A 1 83 ? -5.493 -4.685 -6.199 1.00 97.62 83 THR A CA 1
ATOM 618 C C . THR A 1 83 ? -4.694 -4.816 -4.905 1.00 97.62 83 THR A C 1
ATOM 620 O O . THR A 1 83 ? -4.772 -3.943 -4.041 1.00 97.62 83 THR A O 1
ATOM 623 N N . ALA A 1 84 ? -3.874 -5.862 -4.773 1.00 97.94 84 ALA A N 1
ATOM 624 C CA . ALA A 1 84 ? -3.024 -6.040 -3.598 1.00 97.94 84 ALA A CA 1
ATOM 625 C C . ALA A 1 84 ? -2.027 -4.882 -3.420 1.00 97.94 84 ALA A C 1
ATOM 627 O O . ALA A 1 84 ? -1.828 -4.401 -2.301 1.00 97.94 84 ALA A O 1
ATOM 628 N N . MET A 1 85 ? -1.438 -4.385 -4.512 1.00 96.00 85 MET A N 1
ATOM 629 C CA . MET A 1 85 ? -0.551 -3.223 -4.477 1.00 96.00 85 MET A CA 1
ATOM 630 C C . MET A 1 85 ? -1.302 -1.942 -4.095 1.00 96.00 85 MET A C 1
ATOM 632 O O . MET A 1 85 ? -0.816 -1.189 -3.253 1.00 96.00 85 MET A O 1
ATOM 636 N N . ILE A 1 86 ? -2.507 -1.716 -4.632 1.00 96.06 86 ILE A N 1
ATOM 637 C CA . ILE A 1 86 ? -3.361 -0.579 -4.242 1.00 96.06 86 ILE A CA 1
ATOM 638 C C . ILE A 1 86 ? -3.611 -0.589 -2.729 1.00 96.06 86 ILE A C 1
ATOM 640 O O . ILE A 1 86 ? -3.387 0.421 -2.063 1.00 96.06 86 ILE A O 1
ATOM 644 N N . PHE A 1 87 ? -3.993 -1.737 -2.162 1.00 97.19 87 PHE A N 1
ATOM 645 C CA . PHE A 1 87 ? -4.207 -1.859 -0.718 1.00 97.19 87 PHE A CA 1
ATOM 646 C C . PHE A 1 87 ? -2.910 -1.708 0.085 1.00 97.19 87 PHE A C 1
ATOM 648 O O . PHE A 1 87 ? -2.914 -1.068 1.134 1.00 97.19 87 PHE A O 1
ATOM 655 N N . THR A 1 88 ? -1.783 -2.218 -0.417 1.00 95.75 88 THR A N 1
ATOM 656 C CA . THR A 1 88 ? -0.464 -2.009 0.204 1.00 95.75 88 THR A CA 1
ATOM 657 C C . THR A 1 88 ? -0.145 -0.520 0.327 1.00 95.75 88 THR A C 1
ATOM 659 O O . THR A 1 88 ? 0.207 -0.050 1.410 1.00 95.75 88 THR A O 1
ATOM 662 N N . MET A 1 89 ? -0.320 0.235 -0.761 1.00 92.25 89 MET A N 1
ATOM 663 C CA . MET A 1 89 ? -0.091 1.680 -0.784 1.00 92.25 89 MET A CA 1
ATOM 664 C C . MET A 1 89 ? -1.075 2.429 0.117 1.00 92.25 89 MET A C 1
ATOM 666 O O . MET A 1 89 ? -0.662 3.321 0.858 1.00 92.25 89 MET A O 1
ATOM 670 N N . HIS A 1 90 ? -2.349 2.030 0.121 1.00 92.88 90 HIS A N 1
ATOM 671 C CA . HIS A 1 90 ? -3.368 2.577 1.019 1.00 92.88 90 HIS A CA 1
ATOM 672 C C . HIS A 1 90 ? -2.964 2.433 2.489 1.00 92.88 90 HIS A C 1
ATOM 674 O O . HIS A 1 90 ? -2.903 3.425 3.214 1.00 92.88 90 HIS A O 1
ATOM 680 N N . TYR A 1 91 ? -2.607 1.226 2.936 1.00 91.81 91 TYR A N 1
ATOM 681 C CA . TYR A 1 91 ? -2.200 1.015 4.326 1.00 91.81 91 TYR A CA 1
ATOM 682 C C . TYR A 1 91 ? -0.890 1.716 4.673 1.00 91.81 91 TYR A C 1
ATOM 684 O O . TYR A 1 91 ? -0.744 2.177 5.807 1.00 91.81 91 TYR A O 1
ATOM 692 N N . ALA A 1 92 ? 0.054 1.814 3.732 1.00 84.44 92 ALA A N 1
ATOM 693 C CA . ALA A 1 92 ? 1.282 2.575 3.931 1.00 84.44 92 ALA A CA 1
ATOM 694 C C . ALA A 1 92 ? 0.972 4.058 4.186 1.00 84.44 92 ALA A C 1
ATOM 696 O O . ALA A 1 92 ? 1.444 4.613 5.178 1.00 84.44 92 ALA A O 1
ATOM 697 N N . ALA A 1 93 ? 0.121 4.667 3.355 1.00 81.25 93 ALA A N 1
ATOM 698 C CA . ALA A 1 93 ? -0.301 6.055 3.510 1.00 81.25 93 ALA A CA 1
ATOM 699 C C . ALA A 1 93 ? -1.075 6.273 4.819 1.00 81.25 93 ALA A C 1
ATOM 701 O O . ALA A 1 93 ? -0.726 7.139 5.618 1.00 81.25 93 ALA A O 1
ATOM 702 N N . VAL A 1 94 ? -2.078 5.439 5.091 1.00 81.88 94 VAL A N 1
ATOM 703 C CA . VAL A 1 94 ? -2.908 5.534 6.297 1.00 81.88 94 VAL A CA 1
ATOM 704 C C . VAL A 1 94 ? -2.085 5.369 7.577 1.00 81.88 94 VAL A C 1
ATOM 706 O O . VAL A 1 94 ? -2.269 6.119 8.534 1.00 81.88 94 VAL A O 1
ATOM 709 N N . SER A 1 95 ? -1.126 4.441 7.594 1.00 80.19 95 SER A N 1
ATOM 710 C CA . SER A 1 95 ? -0.258 4.221 8.759 1.00 80.19 95 SER A CA 1
ATOM 711 C C . SER A 1 95 ? 0.591 5.442 9.112 1.00 80.19 95 SER A C 1
ATOM 713 O O . SER A 1 95 ? 0.967 5.594 10.276 1.00 80.19 95 SER A O 1
ATOM 715 N N . CYS A 1 96 ? 0.895 6.312 8.144 1.00 73.38 96 CYS A N 1
ATOM 716 C CA . CYS A 1 96 ? 1.589 7.570 8.407 1.00 73.38 96 CYS A CA 1
ATOM 717 C C . CYS A 1 96 ? 0.730 8.529 9.235 1.00 73.38 96 CYS A C 1
ATOM 719 O O . CYS A 1 96 ? 1.290 9.246 10.057 1.00 73.38 96 CYS A O 1
ATOM 721 N N . TYR A 1 97 ? -0.597 8.509 9.062 1.00 71.94 97 TYR A N 1
ATOM 722 C CA . TYR A 1 97 ? -1.529 9.387 9.777 1.00 71.94 97 TYR A CA 1
ATOM 723 C C . TYR A 1 97 ? -1.895 8.899 11.183 1.00 71.94 97 TYR A C 1
ATOM 725 O O . TYR A 1 97 ? -2.270 9.698 12.032 1.00 71.94 97 TYR A O 1
ATOM 733 N N . LEU A 1 98 ? -1.780 7.595 11.442 1.00 70.12 98 LEU A N 1
ATOM 734 C CA . LEU A 1 98 ? -2.194 6.981 12.710 1.00 70.12 98 LEU A CA 1
ATOM 735 C C . LEU A 1 98 ? -1.192 7.129 13.859 1.00 70.12 98 LEU A C 1
ATOM 737 O O . LEU A 1 98 ? -1.502 6.776 14.996 1.00 70.12 98 LEU A O 1
ATOM 741 N N . ARG A 1 99 ? 0.034 7.577 13.585 1.00 64.69 99 ARG A N 1
ATOM 742 C CA . ARG A 1 99 ? 1.060 7.704 14.623 1.00 64.69 99 ARG A CA 1
ATOM 743 C C . ARG A 1 99 ? 0.825 8.982 15.427 1.00 64.69 99 ARG A C 1
ATOM 745 O O . ARG A 1 99 ? 0.710 10.051 14.841 1.00 64.69 99 ARG A O 1
ATOM 752 N N . GLU A 1 100 ? 0.856 8.868 16.762 1.00 56.97 100 GLU A N 1
ATOM 753 C CA . GLU A 1 100 ? 0.731 9.994 17.716 1.00 56.97 100 GLU A CA 1
ATOM 754 C C . GLU A 1 100 ? 1.675 11.163 17.399 1.00 56.97 100 GLU A C 1
ATOM 756 O O . GLU A 1 100 ? 1.388 12.315 17.709 1.00 56.97 100 GLU A O 1
ATOM 761 N N . GLN A 1 101 ? 2.799 10.866 16.745 1.00 57.97 101 GLN A N 1
ATOM 762 C CA . GLN A 1 101 ? 3.647 11.855 16.102 1.00 57.97 101 GLN A CA 1
ATOM 763 C C . GLN A 1 101 ? 3.658 11.582 14.602 1.00 57.97 101 GLN A C 1
ATOM 765 O O . GLN A 1 101 ? 4.186 10.562 14.148 1.00 57.97 101 GLN A O 1
ATOM 770 N N . LEU A 1 102 ? 3.117 12.516 13.824 1.00 63.62 102 LEU A N 1
ATOM 771 C CA . LEU A 1 102 ? 3.308 12.550 12.381 1.00 63.62 102 LEU A CA 1
ATOM 772 C C . LEU A 1 102 ? 4.777 12.861 12.103 1.00 63.62 102 LEU A C 1
ATOM 774 O O . LEU A 1 102 ? 5.227 14.005 12.153 1.00 63.62 102 LEU A O 1
ATOM 778 N N . LYS A 1 103 ? 5.560 11.819 11.837 1.00 71.94 103 LYS A N 1
ATOM 779 C CA . LYS A 1 103 ? 7.000 11.944 11.608 1.00 71.94 103 LYS A CA 1
ATOM 780 C C . LYS A 1 103 ? 7.319 12.155 10.129 1.00 71.94 103 LYS A C 1
ATOM 782 O O . LYS A 1 103 ? 8.167 11.466 9.566 1.00 71.94 103 LYS A O 1
ATOM 787 N N . PHE A 1 104 ? 6.658 13.124 9.493 1.00 79.62 104 PHE A N 1
ATOM 788 C CA . PHE A 1 104 ? 6.910 13.476 8.088 1.00 79.62 104 PHE A CA 1
ATOM 789 C C . PHE A 1 104 ? 8.390 13.785 7.826 1.00 79.62 104 PHE A C 1
ATOM 791 O O . PHE A 1 104 ? 8.928 13.412 6.786 1.00 79.62 104 PHE A O 1
ATOM 798 N N . SER A 1 105 ? 9.082 14.359 8.814 1.00 79.31 105 SER A N 1
ATOM 799 C CA . SER A 1 105 ? 10.523 14.605 8.758 1.00 79.31 105 SER A CA 1
ATOM 800 C C . SER A 1 105 ? 11.375 13.328 8.717 1.00 79.31 105 SER A C 1
ATOM 802 O O . SER A 1 105 ? 12.436 13.344 8.100 1.00 79.31 105 SER A O 1
ATOM 804 N N . GLU A 1 106 ? 10.947 12.215 9.326 1.00 82.31 106 GLU A N 1
ATOM 805 C CA . GLU A 1 106 ? 11.648 10.926 9.213 1.00 82.31 106 GLU A CA 1
ATOM 806 C C . GLU A 1 106 ? 11.467 10.319 7.818 1.00 82.31 106 GLU A C 1
ATOM 808 O O . GLU A 1 106 ? 12.437 9.828 7.242 1.00 82.31 106 GLU A O 1
ATOM 813 N N . ILE A 1 107 ? 10.259 10.406 7.250 1.00 80.56 107 ILE A N 1
ATOM 814 C CA . ILE A 1 107 ? 9.971 9.942 5.882 1.00 80.56 107 ILE A CA 1
ATOM 815 C C . ILE A 1 107 ? 10.809 10.739 4.876 1.00 80.56 107 ILE A C 1
ATOM 817 O O . ILE A 1 107 ? 11.506 10.149 4.050 1.00 80.56 107 ILE A O 1
ATOM 821 N N . LEU A 1 108 ? 10.805 12.070 5.005 1.00 84.62 108 LEU A N 1
ATOM 822 C CA . LEU A 1 108 ? 11.612 12.979 4.192 1.00 84.62 108 LEU A CA 1
ATOM 823 C C . LEU A 1 108 ? 13.099 12.618 4.263 1.00 84.62 108 LEU A C 1
ATOM 825 O O . LEU A 1 108 ? 13.722 12.373 3.231 1.00 84.62 108 LEU A O 1
ATOM 829 N N . LYS A 1 109 ? 13.653 12.520 5.481 1.00 87.50 109 LYS A N 1
ATOM 830 C CA . LYS A 1 109 ? 15.059 12.149 5.693 1.00 87.50 109 LYS A CA 1
ATOM 831 C C . LYS A 1 109 ? 15.373 10.796 5.071 1.00 87.50 109 LYS A C 1
ATOM 833 O O . LYS A 1 109 ? 16.407 10.659 4.432 1.00 87.50 109 LYS A O 1
ATOM 838 N N . SER A 1 110 ? 14.501 9.801 5.228 1.00 87.06 110 SER A N 1
ATOM 839 C CA . SER A 1 110 ? 14.736 8.477 4.647 1.00 87.06 110 SER A CA 1
ATOM 840 C C . SER A 1 110 ? 14.803 8.526 3.121 1.00 87.06 110 SER A C 1
ATOM 842 O O . SER A 1 110 ? 15.688 7.902 2.536 1.00 87.06 110 SER A O 1
ATOM 844 N N . GLY A 1 111 ? 13.895 9.264 2.476 1.00 88.25 111 GLY A N 1
ATOM 845 C CA . GLY A 1 111 ? 13.886 9.421 1.021 1.00 88.25 111 GLY A CA 1
ATOM 846 C C . GLY A 1 111 ? 15.133 10.148 0.512 1.00 88.25 111 GLY A C 1
ATOM 847 O O . GLY A 1 111 ? 15.818 9.655 -0.383 1.00 88.25 111 GLY A O 1
ATOM 848 N N . GLU A 1 112 ? 15.487 11.275 1.133 1.00 91.19 112 GLU A N 1
ATOM 849 C CA . GLU A 1 112 ? 16.686 12.047 0.780 1.00 91.19 112 GLU A CA 1
ATOM 850 C C . GLU A 1 112 ? 17.976 11.248 1.005 1.00 91.19 112 GLU A C 1
ATOM 852 O O . GLU A 1 112 ? 18.879 11.271 0.168 1.00 91.19 112 GLU A O 1
ATOM 857 N N . MET A 1 113 ? 18.063 10.490 2.102 1.00 93.56 113 MET A N 1
ATOM 858 C CA . MET A 1 113 ? 19.218 9.637 2.375 1.00 93.56 113 MET A CA 1
ATOM 859 C C . MET A 1 113 ? 19.381 8.533 1.331 1.00 93.56 113 MET A C 1
ATOM 861 O O . MET A 1 113 ? 20.509 8.274 0.910 1.00 93.56 113 MET A O 1
ATOM 865 N N . ALA A 1 114 ? 18.288 7.915 0.872 1.00 93.81 114 ALA A N 1
ATOM 866 C CA . ALA A 1 114 ? 18.347 6.909 -0.187 1.00 93.81 114 ALA A CA 1
ATOM 867 C C . ALA A 1 114 ? 18.912 7.493 -1.492 1.00 93.81 114 ALA A C 1
ATOM 869 O O . ALA A 1 114 ? 19.793 6.885 -2.105 1.00 93.81 114 ALA A O 1
ATOM 870 N N . VAL A 1 115 ? 18.466 8.696 -1.873 1.00 94.50 115 VAL A N 1
ATOM 871 C CA . VAL A 1 115 ? 18.990 9.418 -3.042 1.00 94.50 115 VAL A CA 1
ATOM 872 C C . VAL A 1 115 ? 20.472 9.743 -2.857 1.00 94.50 115 VAL A C 1
ATOM 874 O O . VAL A 1 115 ? 21.275 9.423 -3.729 1.00 94.50 115 VAL A O 1
ATOM 877 N N . ASN A 1 116 ? 20.862 10.304 -1.710 1.00 95.75 116 ASN A N 1
ATOM 878 C CA . ASN A 1 116 ? 22.246 10.701 -1.437 1.00 95.75 116 ASN A CA 1
ATOM 879 C C . ASN A 1 116 ? 23.221 9.515 -1.484 1.00 95.75 116 ASN A C 1
ATOM 881 O O . ASN A 1 116 ? 24.311 9.629 -2.047 1.00 95.75 116 ASN A O 1
ATOM 885 N N . VAL A 1 117 ? 22.835 8.368 -0.916 1.00 96.62 117 VAL A N 1
ATOM 886 C CA . VAL A 1 117 ? 23.652 7.145 -0.942 1.00 96.62 117 VAL A CA 1
ATOM 887 C C . VAL A 1 117 ? 23.794 6.614 -2.368 1.00 96.62 117 VAL A C 1
ATOM 889 O O . VAL A 1 117 ? 24.897 6.240 -2.769 1.00 96.62 117 VAL A O 1
ATOM 892 N N . CYS A 1 118 ? 22.716 6.616 -3.156 1.00 96.19 118 CYS A N 1
ATOM 893 C CA . CYS A 1 118 ? 22.780 6.171 -4.546 1.00 96.19 118 CYS A CA 1
ATOM 894 C C . CYS A 1 118 ? 23.610 7.125 -5.416 1.00 96.19 118 CYS A C 1
ATOM 896 O O . CYS A 1 118 ? 24.436 6.665 -6.202 1.00 96.19 118 CYS A O 1
ATOM 898 N N . ASP A 1 119 ? 23.456 8.440 -5.246 1.00 96.44 119 ASP A N 1
ATOM 899 C CA . ASP A 1 119 ? 24.272 9.459 -5.915 1.00 96.44 119 ASP A CA 1
ATOM 900 C C . ASP A 1 119 ? 25.766 9.273 -5.591 1.00 96.44 119 ASP A C 1
ATOM 902 O O . ASP A 1 119 ? 26.611 9.316 -6.491 1.00 96.44 119 ASP A O 1
ATOM 906 N N . LEU A 1 120 ? 26.103 9.021 -4.321 1.00 97.62 120 LEU A N 1
ATOM 907 C CA . LEU A 1 120 ? 27.475 8.734 -3.902 1.00 97.62 120 LEU A CA 1
ATOM 908 C C . LEU A 1 120 ? 28.005 7.458 -4.567 1.00 97.62 120 LEU A C 1
ATOM 910 O O . LEU A 1 120 ? 29.095 7.482 -5.134 1.00 97.62 120 LEU A O 1
ATOM 914 N N . ALA A 1 121 ? 27.222 6.375 -4.572 1.00 96.88 121 ALA A N 1
ATOM 915 C CA . ALA A 1 121 ? 27.606 5.119 -5.212 1.00 96.88 121 ALA A CA 1
ATOM 916 C C . ALA A 1 121 ? 27.863 5.288 -6.720 1.00 96.88 121 ALA A C 1
ATOM 918 O O . ALA A 1 121 ? 28.867 4.791 -7.234 1.00 96.88 121 ALA A O 1
ATOM 919 N N . MET A 1 122 ? 27.012 6.045 -7.422 1.00 96.75 122 MET A N 1
ATOM 920 C CA . MET A 1 122 ? 27.210 6.370 -8.839 1.00 96.75 122 MET A CA 1
ATOM 921 C C . MET A 1 122 ? 28.529 7.118 -9.073 1.00 96.75 122 MET A C 1
ATOM 923 O O . MET A 1 122 ? 29.271 6.783 -9.996 1.00 96.75 122 MET A O 1
ATOM 927 N N . ARG A 1 123 ? 28.858 8.102 -8.223 1.00 96.62 123 ARG A N 1
ATOM 928 C CA . ARG A 1 123 ? 30.108 8.877 -8.331 1.00 96.62 123 ARG A CA 1
ATOM 929 C C . ARG A 1 123 ? 31.341 8.033 -8.030 1.00 96.62 123 ARG A C 1
ATOM 931 O O . ARG A 1 123 ? 32.321 8.120 -8.762 1.00 96.62 123 ARG A O 1
ATOM 938 N N . THR A 1 124 ? 31.293 7.206 -6.988 1.00 97.50 124 THR A N 1
ATOM 939 C CA . THR A 1 124 ? 32.418 6.352 -6.586 1.00 97.50 124 THR A CA 1
ATOM 940 C C . THR A 1 124 ? 32.713 5.267 -7.622 1.00 97.50 124 THR A C 1
ATOM 942 O O . THR A 1 124 ? 33.876 4.984 -7.894 1.00 97.50 124 THR A O 1
ATOM 945 N N . CYS A 1 125 ? 31.683 4.672 -8.229 1.00 96.06 125 CYS A N 1
ATOM 946 C CA . CYS A 1 125 ? 31.846 3.601 -9.215 1.00 96.06 125 CYS A CA 1
ATOM 947 C C . CYS A 1 125 ? 32.010 4.104 -10.665 1.00 96.06 125 CYS A C 1
ATOM 949 O O . CYS A 1 125 ? 32.363 3.318 -11.550 1.00 96.06 125 CYS A O 1
ATOM 951 N N . GLY A 1 126 ? 31.766 5.391 -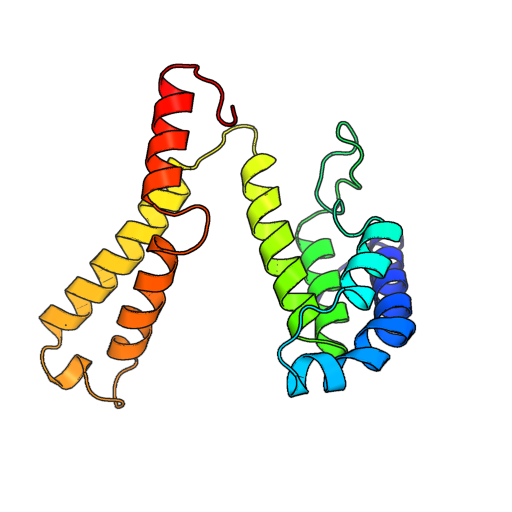10.930 1.00 94.81 126 GLY A N 1
ATOM 952 C CA . GLY A 1 126 ? 31.948 6.015 -12.242 1.00 94.81 126 GLY A CA 1
ATOM 953 C C . GLY A 1 126 ? 31.112 5.359 -13.348 1.00 94.81 126 GLY A C 1
ATOM 954 O O . GLY A 1 126 ? 29.990 4.909 -13.127 1.00 94.81 126 GLY A O 1
ATOM 955 N N . GLY A 1 127 ? 31.665 5.266 -14.563 1.00 94.06 127 GLY A N 1
ATOM 956 C CA . GLY A 1 127 ? 30.952 4.714 -15.726 1.00 94.06 127 GLY A CA 1
ATOM 957 C C . GLY A 1 127 ? 30.486 3.260 -15.561 1.00 94.06 127 GLY A C 1
ATOM 958 O O . GLY A 1 127 ? 29.488 2.865 -16.160 1.00 94.06 127 GLY A O 1
ATOM 959 N N . ALA A 1 128 ? 31.143 2.469 -14.703 1.00 95.12 128 ALA A N 1
ATOM 960 C CA . ALA A 1 128 ? 30.720 1.098 -14.414 1.00 95.12 128 ALA A CA 1
ATOM 961 C C . ALA A 1 128 ? 29.342 1.041 -13.731 1.00 95.12 128 ALA A C 1
ATOM 963 O O . ALA A 1 128 ? 28.606 0.070 -13.927 1.00 95.12 128 ALA A O 1
ATOM 964 N N . ALA A 1 129 ? 28.970 2.089 -12.989 1.00 95.75 129 ALA A N 1
ATOM 965 C CA . ALA A 1 129 ? 27.683 2.192 -12.309 1.00 95.75 129 ALA A CA 1
ATOM 966 C C . ALA A 1 129 ? 26.492 2.292 -13.279 1.00 95.75 129 ALA A C 1
ATOM 968 O O . ALA A 1 129 ? 25.386 1.899 -12.924 1.00 95.75 129 ALA A O 1
ATOM 969 N N . LEU A 1 130 ? 26.727 2.762 -14.513 1.00 94.50 130 LEU A N 1
ATOM 970 C CA . LEU A 1 130 ? 25.727 2.807 -15.589 1.00 94.50 130 LEU A CA 1
ATOM 971 C C . LEU A 1 130 ? 25.548 1.456 -16.294 1.00 94.50 130 LEU A C 1
ATOM 973 O O . LEU A 1 130 ? 24.634 1.283 -17.100 1.00 94.50 130 LEU A O 1
ATOM 977 N N . SER A 1 131 ? 26.441 0.498 -16.047 1.00 94.69 131 SER A N 1
ATOM 978 C CA . SER A 1 131 ? 26.357 -0.814 -16.677 1.00 94.69 131 SER A CA 1
ATOM 979 C C . SER A 1 131 ? 25.325 -1.697 -15.976 1.00 94.69 131 SER A C 1
ATOM 981 O O . SER A 1 131 ? 25.205 -1.687 -14.755 1.00 94.69 131 SER A O 1
ATOM 983 N N . LYS A 1 132 ? 24.674 -2.585 -16.737 1.00 93.62 132 LYS A N 1
ATOM 984 C CA . LYS A 1 132 ? 23.767 -3.611 -16.186 1.00 93.62 132 LYS A CA 1
ATOM 985 C C . LYS A 1 132 ? 24.478 -4.715 -15.385 1.00 93.62 132 LYS A C 1
ATOM 987 O O . LYS A 1 132 ? 23.824 -5.640 -14.918 1.00 93.62 132 LYS A O 1
ATOM 992 N N . LYS A 1 133 ? 25.813 -4.664 -15.264 1.00 94.31 133 LYS A N 1
ATOM 993 C CA . LYS A 1 133 ? 26.597 -5.634 -14.478 1.00 94.31 133 LYS A CA 1
ATOM 994 C C . LYS A 1 133 ? 26.513 -5.360 -12.975 1.00 94.31 133 LYS A C 1
ATOM 996 O O . LYS A 1 133 ? 26.769 -6.263 -12.187 1.00 94.31 133 LYS A O 1
ATOM 1001 N N . LEU A 1 134 ? 26.171 -4.130 -12.592 1.00 92.62 134 LEU A N 1
ATOM 1002 C CA . LEU A 1 134 ? 25.947 -3.714 -11.213 1.00 92.62 134 LEU A CA 1
ATOM 1003 C C . LEU A 1 134 ? 24.487 -3.263 -11.057 1.00 92.62 134 LEU A C 1
ATOM 1005 O O . LEU A 1 134 ? 23.907 -2.745 -12.009 1.00 92.62 134 LEU A O 1
ATOM 1009 N N . PRO A 1 135 ? 23.884 -3.391 -9.866 1.00 94.50 135 PRO A N 1
ATOM 1010 C CA . PRO A 1 135 ? 22.509 -2.944 -9.634 1.00 94.50 135 PRO A CA 1
ATOM 1011 C C . PRO A 1 135 ? 22.381 -1.419 -9.450 1.00 94.50 135 PRO A C 1
ATOM 1013 O O . PRO A 1 135 ? 21.290 -0.933 -9.157 1.00 94.50 135 PRO A O 1
ATOM 1016 N N . LEU A 1 136 ? 23.479 -0.662 -9.576 1.00 95.88 136 LEU A N 1
ATOM 1017 C CA . LEU A 1 136 ? 23.552 0.744 -9.169 1.00 95.88 136 LEU A CA 1
ATOM 1018 C C . LEU A 1 136 ? 22.666 1.666 -10.012 1.00 95.88 136 LEU A C 1
ATOM 1020 O O . LEU A 1 136 ? 21.995 2.512 -9.434 1.00 95.88 136 LEU A O 1
ATOM 1024 N N . GLU A 1 137 ? 22.592 1.475 -11.334 1.00 95.25 137 GLU A N 1
ATOM 1025 C CA . GLU A 1 137 ? 21.704 2.277 -12.197 1.00 95.25 137 GLU A CA 1
ATOM 1026 C C . GLU A 1 137 ? 20.235 2.157 -11.778 1.00 95.25 137 GLU A C 1
ATOM 1028 O O . GLU A 1 137 ? 19.517 3.156 -11.681 1.00 95.25 137 GLU A O 1
ATOM 1033 N N . ARG A 1 138 ? 19.822 0.936 -11.420 1.00 94.69 138 ARG A N 1
ATOM 1034 C CA . ARG A 1 138 ? 18.458 0.647 -10.993 1.00 94.69 138 ARG A CA 1
ATOM 1035 C C . ARG A 1 138 ? 18.186 1.254 -9.628 1.00 94.69 138 ARG A C 1
ATOM 1037 O O . ARG A 1 138 ? 17.186 1.938 -9.470 1.00 94.69 138 ARG A O 1
ATOM 1044 N N . ALA A 1 139 ? 19.084 1.044 -8.666 1.00 94.44 139 ALA A N 1
ATOM 1045 C CA . ALA A 1 139 ? 18.958 1.629 -7.333 1.00 94.44 139 ALA A CA 1
ATOM 1046 C C . ALA A 1 139 ? 18.916 3.165 -7.393 1.00 94.44 139 ALA A C 1
ATOM 1048 O O . ALA A 1 139 ? 18.076 3.787 -6.748 1.00 94.44 139 ALA A O 1
ATOM 1049 N N . PHE A 1 140 ? 19.756 3.779 -8.230 1.00 94.44 140 PHE A N 1
ATOM 1050 C CA . PHE A 1 140 ? 19.743 5.217 -8.478 1.00 94.44 140 PHE A CA 1
ATOM 1051 C C . PHE A 1 140 ? 18.396 5.689 -9.026 1.00 94.44 140 PHE A C 1
ATOM 1053 O O . PHE A 1 140 ? 17.803 6.616 -8.472 1.00 94.44 140 PHE A O 1
ATOM 1060 N N . ARG A 1 141 ? 17.875 5.031 -10.067 1.00 92.81 141 ARG A N 1
ATOM 1061 C CA . ARG A 1 141 ? 16.559 5.346 -10.633 1.00 92.81 141 ARG A CA 1
ATOM 1062 C C . ARG A 1 141 ? 15.448 5.189 -9.594 1.00 92.81 141 ARG A C 1
ATOM 1064 O O . ARG A 1 141 ? 14.637 6.095 -9.430 1.00 92.81 141 ARG A O 1
ATOM 1071 N N . ASP A 1 142 ? 15.427 4.063 -8.892 1.00 93.38 142 ASP A N 1
ATOM 1072 C CA . ASP A 1 142 ? 14.358 3.709 -7.959 1.00 93.38 142 ASP A CA 1
ATOM 1073 C C . ASP A 1 142 ? 14.381 4.614 -6.714 1.00 93.38 142 ASP A C 1
ATOM 1075 O O . ASP A 1 142 ? 13.327 5.040 -6.248 1.00 93.38 142 ASP A O 1
ATOM 1079 N N . SER A 1 143 ? 15.562 5.012 -6.222 1.00 93.38 143 SER A N 1
ATOM 1080 C CA . SER A 1 143 ? 15.682 5.948 -5.091 1.00 93.38 143 SER A CA 1
ATOM 1081 C C . SER A 1 143 ? 15.022 7.304 -5.370 1.00 93.38 143 SER A C 1
ATOM 1083 O O . SER A 1 143 ? 14.430 7.909 -4.477 1.00 93.38 143 SER A O 1
ATOM 1085 N N . ARG A 1 144 ? 15.044 7.756 -6.632 1.00 91.75 144 ARG A N 1
ATOM 1086 C CA . ARG A 1 144 ? 14.390 8.996 -7.068 1.00 91.75 144 ARG A CA 1
ATOM 1087 C C . ARG A 1 144 ? 12.875 8.867 -7.203 1.00 91.75 144 ARG A C 1
ATOM 1089 O O . ARG A 1 144 ? 12.199 9.888 -7.259 1.00 91.75 144 ARG A O 1
ATOM 1096 N N . ALA A 1 145 ? 12.307 7.661 -7.204 1.00 87.56 145 ALA A N 1
ATOM 1097 C CA . ALA A 1 145 ? 10.854 7.524 -7.128 1.00 87.56 145 ALA A CA 1
ATOM 1098 C C . ALA A 1 145 ? 10.329 8.081 -5.794 1.00 87.56 145 ALA A C 1
ATOM 1100 O O . ALA A 1 145 ? 9.316 8.774 -5.769 1.00 87.56 145 ALA A O 1
ATOM 1101 N N . GLY A 1 146 ? 11.064 7.871 -4.696 1.00 80.06 146 GLY A N 1
ATOM 1102 C CA . GLY A 1 146 ? 10.654 8.311 -3.360 1.00 80.06 146 GLY A CA 1
ATOM 1103 C C . GLY A 1 146 ? 10.457 9.823 -3.220 1.00 80.06 146 GLY A C 1
ATOM 1104 O O . GLY A 1 146 ? 9.674 10.246 -2.377 1.00 80.06 146 GLY A O 1
ATOM 1105 N N . ILE A 1 147 ? 11.116 10.639 -4.054 1.00 83.56 147 ILE A N 1
ATOM 1106 C CA . ILE A 1 147 ? 10.975 12.101 -3.993 1.00 83.56 147 ILE A CA 1
ATOM 1107 C C . ILE A 1 147 ? 9.733 12.630 -4.725 1.00 83.56 147 ILE A C 1
ATOM 1109 O O . ILE A 1 147 ? 9.200 13.676 -4.355 1.00 83.56 147 ILE A O 1
ATOM 1113 N N . VAL A 1 148 ? 9.256 11.901 -5.739 1.00 85.88 148 VAL A N 1
ATOM 1114 C CA . VAL A 1 148 ? 8.112 12.295 -6.583 1.00 85.88 148 VAL A CA 1
ATOM 1115 C C . VAL A 1 148 ? 6.817 11.565 -6.232 1.00 85.88 148 VAL A C 1
ATOM 1117 O O . VAL A 1 148 ? 5.753 11.952 -6.709 1.00 85.88 148 VAL A O 1
ATOM 1120 N N . MET A 1 149 ? 6.881 10.508 -5.423 1.00 83.69 149 MET A N 1
ATOM 1121 C CA . MET A 1 149 ? 5.692 9.784 -4.979 1.00 83.69 149 MET A CA 1
ATOM 1122 C C . MET A 1 149 ? 4.951 10.544 -3.891 1.00 83.69 149 MET A C 1
ATOM 1124 O O . MET A 1 149 ? 5.566 11.178 -3.044 1.00 83.69 149 MET A O 1
ATOM 1128 N N . ALA A 1 150 ? 3.619 10.494 -3.934 1.00 78.75 150 ALA A N 1
ATOM 1129 C CA . ALA A 1 150 ? 2.781 11.190 -2.971 1.00 78.75 150 ALA A CA 1
ATOM 1130 C C . ALA A 1 150 ? 2.858 10.525 -1.577 1.00 78.75 150 ALA A C 1
ATOM 1132 O O . ALA A 1 150 ? 2.764 9.297 -1.494 1.00 78.75 150 ALA A O 1
ATOM 1133 N N . PRO A 1 151 ? 2.957 11.312 -0.488 1.00 81.06 151 PRO A N 1
ATOM 1134 C CA . PRO A 1 151 ? 3.226 12.756 -0.474 1.00 81.06 151 PRO A CA 1
ATOM 1135 C C . PRO A 1 151 ? 4.669 13.067 -0.915 1.00 81.06 151 PRO A C 1
ATOM 1137 O O . PRO A 1 151 ? 5.613 12.479 -0.390 1.00 81.06 151 PRO A O 1
ATOM 1140 N N . THR A 1 152 ? 4.842 14.005 -1.860 1.00 87.81 152 THR A N 1
ATOM 1141 C CA . THR A 1 152 ? 6.179 14.353 -2.391 1.00 87.81 152 THR A CA 1
ATOM 1142 C C . THR A 1 152 ? 7.058 14.982 -1.312 1.00 87.81 152 THR A C 1
ATOM 1144 O O . THR A 1 152 ? 6.557 15.441 -0.285 1.00 87.81 152 THR A O 1
ATOM 1147 N N . THR A 1 153 ? 8.371 15.086 -1.544 1.00 87.12 153 THR A N 1
ATOM 1148 C CA . THR A 1 153 ? 9.279 15.744 -0.582 1.00 87.12 153 THR A CA 1
ATOM 1149 C C . THR A 1 153 ? 8.865 17.168 -0.242 1.00 87.12 153 THR A C 1
ATOM 1151 O O . THR A 1 153 ? 9.036 17.594 0.896 1.00 87.12 153 THR A O 1
ATOM 1154 N N . ASP A 1 154 ? 8.298 17.898 -1.200 1.00 89.62 154 ASP A N 1
ATOM 1155 C CA . ASP A 1 154 ? 7.849 19.271 -0.974 1.00 89.62 154 ASP A CA 1
ATOM 1156 C C . ASP A 1 154 ? 6.593 19.309 -0.103 1.00 89.62 154 ASP A C 1
ATOM 1158 O O . ASP A 1 154 ? 6.546 20.082 0.851 1.00 89.62 154 ASP A O 1
ATOM 1162 N N . HIS A 1 155 ? 5.640 18.397 -0.330 1.00 87.62 155 HIS A N 1
ATOM 1163 C CA . HIS A 1 155 ? 4.490 18.230 0.564 1.00 87.62 155 HIS A CA 1
ATOM 1164 C C . HIS A 1 155 ? 4.930 17.793 1.964 1.00 87.62 155 HIS A C 1
ATOM 1166 O O . HIS A 1 155 ? 4.445 18.321 2.955 1.00 87.62 155 HIS A O 1
ATOM 1172 N N . LEU A 1 156 ? 5.891 16.871 2.076 1.00 86.94 156 LEU A N 1
ATOM 1173 C CA . LEU A 1 156 ? 6.425 16.442 3.369 1.00 86.94 156 LEU A CA 1
ATOM 1174 C C . LEU A 1 156 ? 7.111 17.589 4.124 1.00 86.94 156 LEU A C 1
ATOM 1176 O O . LEU A 1 156 ? 6.993 17.659 5.351 1.00 86.94 156 LEU A O 1
ATOM 1180 N N . ARG A 1 157 ? 7.810 18.492 3.423 1.00 88.75 157 ARG A N 1
ATOM 1181 C CA . ARG A 1 157 ? 8.380 19.714 4.013 1.00 88.75 157 ARG A CA 1
ATOM 1182 C C . ARG A 1 157 ? 7.291 20.685 4.453 1.00 88.75 157 ARG A C 1
ATOM 1184 O O . ARG A 1 157 ? 7.371 21.164 5.581 1.00 88.75 157 ARG A O 1
ATOM 1191 N N . ASP A 1 158 ? 6.282 20.927 3.618 1.00 89.62 158 ASP A N 1
ATOM 1192 C CA . ASP A 1 158 ? 5.150 21.796 3.956 1.00 89.62 158 ASP A CA 1
ATOM 1193 C C . ASP A 1 158 ? 4.388 21.266 5.177 1.00 89.62 158 ASP A C 1
ATOM 1195 O O . ASP A 1 158 ? 4.242 21.970 6.173 1.00 89.62 158 ASP A O 1
ATOM 1199 N N . PHE A 1 159 ? 4.025 19.981 5.176 1.00 87.44 159 PHE A N 1
ATOM 1200 C CA . PHE A 1 159 ? 3.369 19.323 6.306 1.00 87.44 159 PHE A CA 1
ATOM 1201 C C . PHE A 1 159 ? 4.218 19.377 7.578 1.00 87.44 159 PHE A C 1
ATOM 1203 O O . PHE A 1 159 ? 3.699 19.661 8.657 1.00 87.44 159 PHE A O 1
ATOM 1210 N N . SER A 1 160 ? 5.532 19.151 7.468 1.00 86.00 160 SER A N 1
ATOM 1211 C CA . SER A 1 160 ? 6.444 19.284 8.611 1.00 86.00 160 SER A CA 1
ATOM 1212 C C . SER A 1 160 ? 6.480 20.721 9.138 1.00 86.00 160 SER A C 1
ATOM 1214 O O . SER A 1 160 ? 6.437 20.928 10.347 1.00 86.00 160 SER A O 1
ATOM 1216 N N . GLY A 1 161 ? 6.538 21.712 8.245 1.00 88.81 161 GLY A N 1
ATOM 1217 C CA . GLY A 1 161 ? 6.536 23.131 8.594 1.00 88.81 161 GLY A CA 1
ATOM 1218 C C . GLY A 1 161 ? 5.241 23.550 9.281 1.00 88.81 161 GLY A C 1
ATOM 1219 O O . GLY A 1 161 ? 5.291 24.110 10.373 1.00 88.81 161 GLY A O 1
ATOM 1220 N N . ARG A 1 162 ? 4.088 23.210 8.693 1.00 89.38 162 ARG A N 1
ATOM 1221 C CA . ARG A 1 162 ? 2.754 2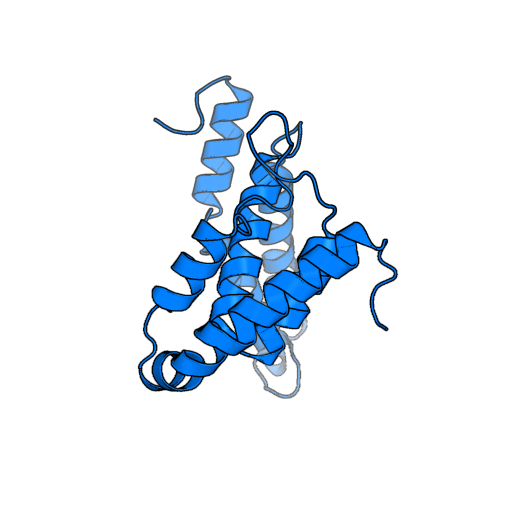3.483 9.249 1.00 89.38 162 ARG A CA 1
ATOM 1222 C C . ARG A 1 162 ? 2.599 22.904 10.652 1.00 89.38 162 ARG A C 1
ATOM 1224 O O . ARG A 1 162 ? 2.195 23.633 11.554 1.00 89.38 162 ARG A O 1
ATOM 1231 N N . LEU A 1 163 ? 3.012 21.652 10.870 1.00 85.44 163 LEU A N 1
ATOM 1232 C CA . LEU A 1 163 ? 2.995 21.043 12.206 1.00 85.44 163 LEU A CA 1
ATOM 1233 C C . LEU A 1 163 ? 3.877 21.789 13.211 1.00 85.44 163 LEU A C 1
ATOM 1235 O O . LEU A 1 163 ? 3.464 21.969 14.354 1.00 85.44 163 LEU A O 1
ATOM 1239 N N . LEU A 1 164 ? 5.069 22.239 12.804 1.00 86.56 164 LEU A N 1
ATOM 1240 C CA . LEU A 1 164 ? 5.985 22.971 13.685 1.00 86.56 164 LEU A CA 1
ATOM 1241 C C . LEU A 1 164 ? 5.420 24.320 14.149 1.00 86.56 164 LEU A C 1
ATOM 1243 O O . LEU A 1 164 ? 5.751 24.760 15.248 1.00 86.56 164 LEU A O 1
ATOM 1247 N N . VAL A 1 165 ? 4.579 24.966 13.338 1.00 92.44 165 VAL A N 1
ATOM 1248 C CA . VAL A 1 165 ? 3.960 26.263 13.666 1.00 92.44 165 VAL A CA 1
ATOM 1249 C C . VAL A 1 165 ? 2.492 26.158 14.102 1.00 92.44 165 VAL A C 1
ATOM 1251 O O . VAL A 1 165 ? 1.851 27.183 14.319 1.00 92.44 165 VAL A O 1
ATOM 1254 N N . GLY A 1 166 ? 1.952 24.944 14.248 1.00 88.44 166 GLY A N 1
ATOM 1255 C CA . GLY A 1 166 ? 0.571 24.713 14.690 1.00 88.44 166 GLY A CA 1
ATOM 1256 C C . GLY A 1 166 ? -0.508 25.044 13.650 1.00 88.44 166 GLY A C 1
ATOM 1257 O O . GLY A 1 166 ? -1.641 25.336 14.024 1.00 88.44 166 GLY A O 1
ATOM 1258 N N . LEU A 1 167 ? -0.173 25.016 12.359 1.00 89.19 167 LEU A N 1
ATOM 1259 C CA . LEU A 1 167 ? -1.126 25.202 11.262 1.00 89.19 167 LEU A CA 1
ATOM 1260 C C . LEU A 1 167 ? -1.805 23.876 10.867 1.00 89.19 167 LEU A C 1
ATOM 1262 O O . LEU A 1 167 ? -1.195 22.809 11.001 1.00 89.19 167 LEU A O 1
ATOM 1266 N N . PRO A 1 168 ? -3.044 23.921 10.342 1.00 85.81 168 PRO A N 1
ATOM 1267 C CA . PRO A 1 168 ? -3.725 22.736 9.829 1.00 85.81 168 PRO A CA 1
ATOM 1268 C C . PRO A 1 168 ? -2.987 22.143 8.618 1.00 85.81 168 PRO A C 1
ATOM 1270 O O . PRO A 1 168 ? -2.446 22.872 7.783 1.00 85.81 168 PRO A O 1
ATOM 1273 N N . LEU A 1 169 ? -2.967 20.806 8.533 1.00 79.81 169 LEU A N 1
ATOM 1274 C CA . LEU A 1 169 ? -2.320 20.051 7.448 1.00 79.81 169 LEU A CA 1
ATOM 1275 C C . LEU A 1 169 ? -3.101 20.070 6.136 1.00 79.81 169 LEU A C 1
ATOM 1277 O O . LEU A 1 169 ? -2.502 20.004 5.067 1.00 79.81 169 LEU A O 1
ATOM 1281 N N . PHE A 1 170 ? -4.423 20.120 6.242 1.00 81.94 170 PHE A N 1
ATOM 1282 C CA . PHE A 1 170 ? -5.353 20.143 5.127 1.00 81.94 170 PHE A CA 1
ATOM 1283 C C . PHE A 1 170 ? -6.204 21.401 5.280 1.00 81.94 170 PHE A C 1
ATOM 1285 O O . PHE A 1 170 ? -6.576 21.736 6.409 1.00 81.94 170 PHE A O 1
ATOM 1292 N N . ASP A 1 171 ? -6.427 22.099 4.169 1.00 72.94 171 ASP A N 1
ATOM 1293 C CA . ASP A 1 171 ? -7.287 23.284 4.115 1.00 72.94 171 ASP A CA 1
ATOM 1294 C C . ASP A 1 171 ? -8.775 22.906 4.248 1.00 72.94 171 ASP A C 1
ATOM 1296 O O . ASP A 1 171 ? -9.154 21.794 3.801 1.00 72.94 171 ASP A O 1
#

pLDDT: mean 91.34, std 8.52, range [50.22, 98.56]

Sequence (171 aa):
MLYRLSEEQADTVAHARVIAEQTLAVHSHDVDRQGRFPEESVGALGDAGFCGLNIPKSLGGKEMSLRVVAAVIDELARHCASTAMIFTMHYAAVSCYLREQLKFSEILKSGEMAVNVCDLAMRTCGGAALSKKLPLERAFRDSRAGIVMAPTTDHLRDFSGRLLVGLPLFD

Secondary structure (DSSP, 8-state):
------HHHHHHHHHHHHHIIIIIHHHHHHHHHHT---HHHHHHHHHTTGGGTTS-GGGTS----HHHHHHHHHHHHTT-HHHHHHHHHHHHHHHHHSSSS--HHHHHHHHHHHHHHHHHHHHHHGGGGGSTTSSHHHHHHHHTHHHHSSSPHHHHHHHHHHHHHT--S--